Protein AF-A0A7J8L5W7-F1 (afdb_monomer_lite)

Organism: NCBI:txid34289

Foldseek 3Di:
DDDDPPPPDPPVVVDDLVVLLVVLLQVLALVVLLVQLVPDLSSLLSSLLAFPVSRDDPVVVVVVDPDDDDDDDDDDDDDDDDDDDDDDPQADADEAEEPCQALSNLSSLLSVRLRRSAHAEYHYAYDPVGQHDALSSLLSCLRRGLNHNYYHYHPRPRYDPSSVVSNVVSNPD

Structure (mmCIF, N/CA/C/O backbone):
data_AF-A0A7J8L5W7-F1
#
_entry.id   AF-A0A7J8L5W7-F1
#
loop_
_atom_site.group_PDB
_atom_site.id
_atom_site.type_symbol
_atom_site.label_atom_id
_atom_site.label_alt_id
_atom_site.label_comp_id
_atom_site.label_asym_id
_atom_site.label_entity_id
_atom_site.label_seq_id
_atom_site.pdbx_PDB_ins_code
_atom_site.Cartn_x
_atom_site.Cartn_y
_atom_site.Cartn_z
_atom_site.occupancy
_atom_site.B_iso_or_equiv
_atom_site.auth_seq_id
_atom_site.auth_comp_id
_atom_site.auth_asym_id
_atom_site.auth_atom_id
_atom_site.pdbx_PDB_model_num
ATOM 1 N N . SER A 1 1 ? 5.332 25.187 41.972 1.00 48.09 1 SER A N 1
ATOM 2 C CA . SER A 1 1 ? 4.661 23.989 41.441 1.00 48.09 1 SER A CA 1
ATOM 3 C C . SER A 1 1 ? 4.364 24.194 39.976 1.00 48.09 1 SER A C 1
ATOM 5 O O . SER A 1 1 ? 3.604 25.094 39.659 1.00 48.09 1 SER A O 1
ATOM 7 N N . GLY A 1 2 ? 5.021 23.445 39.088 1.00 51.81 2 GLY A N 1
ATOM 8 C CA . GLY A 1 2 ? 4.675 23.438 37.667 1.00 51.81 2 GLY A CA 1
ATOM 9 C C . GLY A 1 2 ? 3.511 22.481 37.453 1.00 51.81 2 GLY A C 1
ATOM 10 O O . GLY A 1 2 ? 3.640 21.293 37.745 1.00 51.81 2 GLY A O 1
ATOM 11 N N . GLU A 1 3 ? 2.373 22.999 37.006 1.00 50.06 3 GLU A N 1
ATOM 12 C CA . GLU A 1 3 ? 1.226 22.184 36.622 1.00 50.06 3 GLU A CA 1
ATOM 13 C C . GLU A 1 3 ? 1.623 21.298 35.434 1.00 50.06 3 GLU A C 1
ATOM 15 O O . GLU A 1 3 ? 1.946 21.774 34.344 1.00 50.06 3 GLU A O 1
ATOM 20 N N . LYS A 1 4 ? 1.646 19.980 35.656 1.00 50.03 4 LYS A N 1
ATOM 21 C CA . LYS A 1 4 ? 1.707 19.004 34.570 1.00 50.03 4 LYS A CA 1
ATOM 22 C C . LYS A 1 4 ? 0.366 19.059 33.848 1.00 50.03 4 LYS A C 1
ATOM 24 O O . LYS A 1 4 ? -0.618 18.514 34.336 1.00 50.03 4 LYS A O 1
ATOM 29 N N . PHE A 1 5 ? 0.333 19.691 32.681 1.00 52.62 5 PHE A N 1
ATOM 30 C CA . PHE A 1 5 ? -0.778 19.534 31.753 1.00 52.62 5 PHE A CA 1
ATOM 31 C C . PHE A 1 5 ? -0.809 18.076 31.280 1.00 52.62 5 PHE A C 1
ATOM 33 O O . PHE A 1 5 ? -0.016 17.666 30.431 1.00 52.62 5 PHE A O 1
ATOM 40 N N . GLU A 1 6 ? -1.709 17.275 31.847 1.00 59.56 6 GLU A N 1
ATOM 41 C CA . GLU A 1 6 ? -2.085 15.990 31.267 1.00 59.56 6 GLU A CA 1
ATOM 42 C C . GLU A 1 6 ? -2.728 16.258 29.904 1.00 59.56 6 GLU A C 1
ATOM 44 O O . GLU A 1 6 ? -3.886 16.664 29.798 1.00 59.56 6 GLU A O 1
ATOM 49 N N . GLN A 1 7 ? -1.962 16.056 28.833 1.00 61.16 7 GLN A N 1
ATOM 50 C CA . GLN A 1 7 ? -2.512 16.026 27.485 1.00 61.16 7 GLN A CA 1
ATOM 51 C C . GLN A 1 7 ? -3.480 14.844 27.392 1.00 61.16 7 GLN A C 1
ATOM 53 O O . GLN A 1 7 ? -3.067 13.695 27.216 1.00 61.16 7 GLN A O 1
ATOM 58 N N . LYS A 1 8 ? -4.784 15.121 27.506 1.00 65.50 8 LYS A N 1
ATOM 59 C CA . LYS A 1 8 ? -5.828 14.164 27.137 1.00 65.50 8 LYS A CA 1
ATOM 60 C C . LYS A 1 8 ? -5.603 13.786 25.679 1.00 65.50 8 LYS A C 1
ATOM 62 O O . LYS A 1 8 ? -5.774 14.615 24.786 1.00 65.50 8 LYS A O 1
ATOM 67 N N . LYS A 1 9 ? -5.199 12.536 25.443 1.00 61.41 9 LYS A N 1
ATOM 68 C CA . LYS A 1 9 ? -5.127 11.979 24.091 1.00 61.41 9 LYS A CA 1
ATOM 69 C C . LYS A 1 9 ? -6.496 12.191 23.432 1.00 61.41 9 LYS A C 1
ATOM 71 O O . LYS A 1 9 ? -7.506 11.871 24.066 1.00 61.41 9 LYS A O 1
ATOM 76 N N . PRO A 1 10 ? -6.562 12.753 22.215 1.00 68.62 10 PRO A N 1
ATOM 77 C CA . PRO A 1 10 ? -7.838 12.935 21.541 1.00 68.62 10 PRO A CA 1
ATOM 78 C C . PRO A 1 10 ? -8.527 11.573 21.410 1.00 68.62 10 PRO A C 1
ATOM 80 O O . PRO A 1 10 ? -7.871 10.569 21.133 1.00 68.62 10 PRO A O 1
ATOM 83 N N . SER A 1 11 ? -9.846 11.533 21.625 1.00 72.94 11 SER A N 1
ATOM 84 C CA . SER A 1 11 ? -10.624 10.285 21.725 1.00 72.94 11 SER A CA 1
ATOM 85 C C . SER A 1 11 ? -10.439 9.344 20.529 1.00 72.94 11 SER A C 1
ATOM 87 O O . SER A 1 11 ? -10.597 8.135 20.677 1.00 72.94 11 SER A O 1
ATOM 89 N N . ILE A 1 12 ? -10.081 9.883 19.362 1.00 78.12 12 ILE A N 1
ATOM 90 C CA . ILE A 1 12 ? -9.841 9.116 18.139 1.00 78.12 12 ILE A CA 1
ATOM 91 C C . ILE A 1 12 ? -8.586 8.227 18.211 1.00 78.12 12 ILE A C 1
ATOM 93 O O . ILE A 1 12 ? -8.558 7.161 17.607 1.00 78.12 12 ILE A O 1
ATOM 97 N N . GLU A 1 13 ? -7.572 8.608 18.995 1.00 78.19 13 GLU A N 1
ATOM 98 C CA . GLU A 1 13 ? -6.333 7.827 19.162 1.00 78.19 13 GLU A CA 1
ATOM 99 C C . GLU A 1 13 ? -6.517 6.622 20.095 1.00 78.19 13 GLU A C 1
ATOM 101 O O . GLU A 1 13 ? -5.660 5.743 20.151 1.00 78.19 13 GLU A O 1
ATOM 106 N N . VAL A 1 14 ? -7.639 6.575 20.820 1.00 85.31 14 VAL A N 1
ATOM 107 C CA . VAL A 1 14 ? -7.998 5.489 21.746 1.00 85.31 14 VAL A CA 1
ATOM 108 C C . VAL A 1 14 ? -8.874 4.432 21.067 1.00 85.31 14 VAL A C 1
ATOM 110 O O . VAL A 1 14 ? -8.994 3.321 21.577 1.00 85.31 14 VAL A O 1
ATOM 113 N N . LEU A 1 15 ? -9.471 4.745 19.910 1.00 87.31 15 LEU A N 1
ATOM 114 C CA . LEU A 1 15 ? -10.281 3.778 19.169 1.00 87.31 15 LEU A CA 1
ATOM 115 C C . LEU A 1 15 ? -9.444 2.554 18.784 1.00 87.31 15 LEU A C 1
ATOM 117 O O . LEU A 1 15 ? -8.298 2.7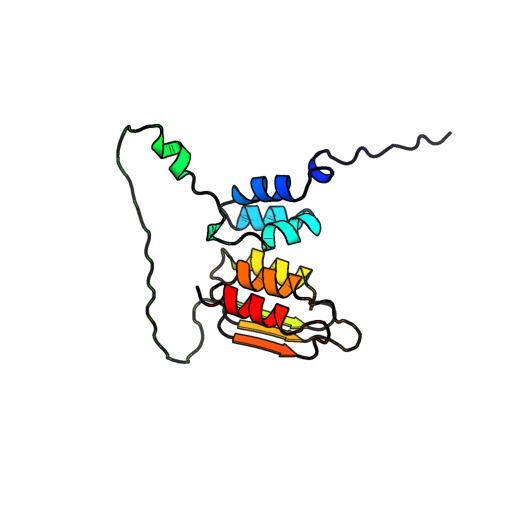57 18.388 1.00 87.31 15 LEU A O 1
ATOM 121 N N . PRO A 1 16 ? -9.991 1.327 18.834 1.00 93.12 16 PRO A N 1
ATOM 122 C CA . PRO A 1 16 ? -9.378 0.129 18.254 1.00 93.12 16 PRO A CA 1
ATOM 123 C C . PRO A 1 16 ? -9.205 0.211 16.729 1.00 93.12 16 PRO A C 1
ATOM 125 O O . PRO A 1 16 ? -9.848 1.024 16.057 1.00 93.12 16 PRO A O 1
ATOM 128 N N . ASP A 1 17 ? -8.327 -0.631 16.179 1.00 93.62 17 ASP A N 1
ATOM 129 C CA . ASP A 1 17 ? -8.026 -0.668 14.740 1.00 93.62 17 ASP A CA 1
ATOM 130 C C . ASP A 1 17 ? -9.255 -1.073 13.914 1.00 93.62 17 ASP A C 1
ATOM 132 O O . ASP A 1 17 ? -9.472 -0.530 12.833 1.00 93.62 17 ASP A O 1
ATOM 136 N N . GLU A 1 18 ? -10.108 -1.947 14.448 1.00 93.44 18 GLU A N 1
ATOM 137 C CA . GLU A 1 18 ? -11.331 -2.433 13.803 1.00 93.44 18 GLU A CA 1
ATOM 138 C C . GLU A 1 18 ? -12.358 -1.307 13.633 1.00 93.44 18 GLU A C 1
ATOM 140 O O . GLU A 1 18 ? -13.015 -1.194 12.597 1.00 93.44 18 GLU A O 1
ATOM 145 N N . CYS A 1 19 ? -12.464 -0.421 14.628 1.00 93.56 19 CYS A N 1
ATOM 146 C CA . CYS A 1 19 ? -13.344 0.744 14.556 1.00 93.56 19 CYS A CA 1
ATOM 147 C C . CYS A 1 19 ? -12.850 1.749 13.511 1.00 93.56 19 CYS A C 1
ATOM 149 O O . CYS A 1 19 ? -13.642 2.268 12.724 1.00 93.56 19 CYS A O 1
ATOM 151 N N . LEU A 1 20 ? -11.541 2.016 13.482 1.00 93.25 20 LEU A N 1
ATOM 152 C CA . LEU A 1 20 ? -10.938 2.891 12.475 1.00 93.25 20 LEU A CA 1
ATOM 153 C C . LEU A 1 20 ? -11.057 2.300 11.069 1.00 93.25 20 LEU A C 1
ATOM 155 O O . LEU A 1 20 ? -11.357 3.028 10.127 1.00 93.25 20 LEU A O 1
ATOM 159 N N . PHE A 1 21 ? -10.874 0.988 10.931 1.00 92.75 21 PHE A N 1
ATOM 160 C CA . PHE A 1 21 ? -11.072 0.272 9.678 1.00 92.75 21 PHE A CA 1
ATOM 161 C C . PHE A 1 21 ? -12.492 0.472 9.145 1.00 92.75 21 PHE A C 1
ATOM 163 O O . PHE A 1 21 ? -12.651 0.904 8.002 1.00 92.75 21 PHE A O 1
ATOM 170 N N . GLU A 1 22 ? -13.520 0.265 9.973 1.00 92.81 22 GLU A N 1
ATOM 171 C CA . GLU A 1 22 ? -14.903 0.491 9.547 1.00 92.81 22 GLU A CA 1
ATOM 172 C C . GLU A 1 22 ? -15.156 1.945 9.145 1.00 92.81 22 GLU A C 1
ATOM 174 O O . GLU A 1 22 ? -15.826 2.165 8.142 1.00 92.81 22 GLU A O 1
ATOM 179 N N . ILE A 1 23 ? -14.574 2.932 9.838 1.00 92.69 23 ILE A N 1
ATOM 180 C CA . ILE A 1 23 ? -14.656 4.349 9.441 1.00 92.69 23 ILE A CA 1
ATOM 181 C C . ILE A 1 23 ? -14.003 4.568 8.069 1.00 92.69 23 ILE A C 1
ATOM 183 O O . ILE A 1 23 ? -14.598 5.181 7.180 1.00 92.69 23 ILE A O 1
ATOM 187 N N . PHE A 1 24 ? -12.791 4.056 7.864 1.00 93.19 24 PHE A N 1
ATOM 188 C CA . PHE A 1 24 ? -12.034 4.281 6.634 1.00 93.19 24 PHE A CA 1
ATOM 189 C C . PHE A 1 24 ? -12.656 3.616 5.405 1.00 93.19 24 PHE A C 1
ATOM 191 O O . PHE A 1 24 ? -12.488 4.126 4.297 1.00 93.19 24 PHE A O 1
ATOM 198 N N . ARG A 1 25 ? -13.435 2.542 5.570 1.00 92.19 25 ARG A N 1
ATOM 199 C CA . ARG A 1 25 ? -14.184 1.911 4.468 1.00 92.19 25 ARG A CA 1
ATOM 200 C C . ARG A 1 25 ? -15.274 2.799 3.869 1.00 92.19 25 ARG A C 1
ATOM 202 O O . ARG A 1 25 ? -15.714 2.533 2.751 1.00 92.19 25 ARG A O 1
ATOM 209 N N . TRP A 1 26 ? -15.691 3.854 4.567 1.00 91.50 26 TRP A N 1
ATOM 210 C CA . TRP A 1 26 ? -16.608 4.864 4.029 1.00 91.50 26 TRP A CA 1
ATOM 211 C C . TRP A 1 26 ? -15.900 5.934 3.183 1.00 91.50 26 TRP A C 1
ATOM 213 O O . TRP A 1 26 ? -16.560 6.705 2.486 1.00 91.50 26 TRP A O 1
ATOM 223 N N . LEU A 1 27 ? -14.563 5.988 3.193 1.00 89.62 27 LEU A N 1
ATOM 224 C CA . LEU A 1 27 ? -13.783 6.965 2.428 1.00 89.62 27 LEU A CA 1
ATOM 225 C C . LEU A 1 27 ? -13.630 6.513 0.970 1.00 89.62 27 LEU A C 1
ATOM 227 O O . LEU A 1 27 ? -12.654 5.868 0.587 1.00 89.62 27 LEU A O 1
ATOM 231 N N . ARG A 1 28 ? -14.616 6.869 0.143 1.00 84.00 28 ARG A N 1
ATOM 232 C CA . ARG A 1 28 ? -14.686 6.468 -1.275 1.00 84.00 28 ARG A CA 1
ATOM 233 C C . ARG A 1 28 ? -13.625 7.132 -2.147 1.00 84.00 28 ARG A C 1
ATOM 235 O O . ARG A 1 28 ? -13.137 6.531 -3.102 1.00 84.00 28 ARG A O 1
ATOM 242 N N . GLY A 1 29 ? -13.311 8.391 -1.861 1.00 83.19 29 GLY A N 1
ATOM 243 C CA . GLY A 1 29 ? -12.394 9.166 -2.675 1.00 83.19 29 GLY A CA 1
ATOM 244 C C . GLY A 1 29 ? -10.944 8.968 -2.243 1.00 83.19 29 GLY A C 1
ATOM 245 O O . GLY A 1 29 ? -10.597 8.860 -1.063 1.00 83.19 29 GLY A O 1
ATOM 246 N N . GLY A 1 30 ? -10.053 8.901 -3.230 1.00 86.62 30 GLY A N 1
ATOM 247 C CA . GLY A 1 30 ? -8.633 8.733 -2.944 1.00 86.62 30 GLY A CA 1
ATOM 248 C C . GLY A 1 30 ? -7.988 9.959 -2.305 1.00 86.62 30 GLY A C 1
ATOM 249 O O . GLY A 1 30 ? -6.953 9.822 -1.653 1.00 86.62 30 GLY A O 1
ATOM 250 N N . ARG A 1 31 ? -8.596 11.147 -2.443 1.00 89.88 31 ARG A N 1
ATOM 251 C CA . ARG A 1 31 ? -8.126 12.366 -1.772 1.00 89.88 31 ARG A CA 1
ATOM 252 C C . ARG A 1 31 ? -8.321 12.243 -0.265 1.00 89.88 31 ARG A C 1
ATOM 254 O O . ARG A 1 31 ? -7.372 12.450 0.477 1.00 89.88 31 ARG A O 1
ATOM 261 N N . GLU A 1 32 ? -9.506 11.839 0.161 1.00 92.38 32 GLU A N 1
ATOM 262 C CA . GLU A 1 32 ? -9.898 11.636 1.551 1.00 92.38 32 GLU A CA 1
ATOM 263 C C . GLU A 1 32 ? -9.030 10.556 2.192 1.00 92.38 32 GLU A C 1
ATOM 265 O O . GLU A 1 32 ? -8.452 10.773 3.255 1.00 92.38 32 GLU A O 1
ATOM 270 N N . ARG A 1 33 ? -8.835 9.428 1.496 1.00 92.81 33 ARG A N 1
ATOM 271 C CA . ARG A 1 33 ? -7.921 8.367 1.946 1.00 92.81 33 ARG A CA 1
ATOM 272 C C . ARG A 1 33 ? -6.486 8.867 2.101 1.00 92.81 33 ARG A C 1
ATOM 274 O O . ARG A 1 33 ? -5.837 8.549 3.094 1.00 92.81 33 ARG A O 1
ATOM 281 N N . SER A 1 34 ? -6.002 9.676 1.158 1.00 93.56 34 SER A N 1
ATOM 282 C CA . SER A 1 34 ? -4.667 10.280 1.250 1.00 93.56 34 SER A CA 1
ATOM 283 C C . SER A 1 34 ? -4.563 11.231 2.443 1.00 93.56 34 SER A C 1
ATOM 285 O O . SER A 1 34 ? -3.588 11.171 3.186 1.00 93.56 34 SER A O 1
ATOM 287 N N . SER A 1 35 ? -5.580 12.065 2.674 1.00 94.62 35 SER A N 1
ATOM 288 C CA . SER A 1 35 ? -5.640 12.959 3.833 1.00 94.62 35 SER A CA 1
ATOM 289 C C . SER A 1 35 ? -5.622 12.184 5.154 1.00 94.62 35 SER A C 1
ATOM 291 O O . SER A 1 35 ? -4.851 12.535 6.042 1.00 94.62 35 SER A O 1
ATOM 293 N N . CYS A 1 36 ? -6.391 11.097 5.271 1.00 94.12 36 CYS A N 1
ATOM 294 C CA . CYS A 1 36 ? -6.376 10.229 6.452 1.00 94.12 36 CYS A CA 1
ATOM 295 C C . CYS A 1 36 ? -5.018 9.546 6.656 1.00 94.12 36 CYS A C 1
ATOM 297 O O . CYS A 1 36 ? -4.511 9.498 7.774 1.00 94.12 36 CYS A O 1
ATOM 299 N N . ALA A 1 37 ? -4.389 9.071 5.582 1.00 95.06 37 ALA A N 1
ATOM 300 C CA . ALA A 1 37 ? -3.070 8.453 5.645 1.00 95.06 37 ALA A CA 1
ATOM 301 C C . ALA A 1 37 ? -1.969 9.414 6.141 1.00 95.06 37 ALA A C 1
ATOM 303 O O . ALA A 1 37 ? -0.976 8.968 6.713 1.00 95.06 37 ALA A O 1
ATOM 304 N N . CYS A 1 38 ? -2.140 10.728 5.972 1.00 94.56 38 CYS A N 1
ATOM 305 C CA . CYS A 1 38 ? -1.201 11.733 6.476 1.00 94.56 38 CYS A CA 1
ATOM 306 C C . CYS A 1 38 ? -1.332 12.025 7.982 1.00 94.56 38 CYS A C 1
ATOM 308 O O . CYS A 1 38 ? -0.468 12.710 8.523 1.00 94.56 38 CYS A O 1
ATOM 310 N N . VAL A 1 39 ? -2.371 11.526 8.663 1.00 94.50 39 VAL A N 1
ATOM 311 C CA . VAL A 1 39 ? -2.618 11.822 10.087 1.00 94.50 39 VAL A CA 1
ATOM 312 C C . VAL A 1 39 ? -1.586 11.144 10.989 1.00 94.50 39 VAL A C 1
ATOM 314 O O . VAL A 1 39 ? -0.999 11.780 11.860 1.00 94.50 39 VAL A O 1
ATOM 317 N N . SER A 1 40 ? -1.343 9.846 10.791 1.00 93.94 40 SER A N 1
ATOM 318 C CA . SER A 1 40 ? -0.372 9.086 11.581 1.00 93.94 40 SER A CA 1
ATOM 319 C C . SER A 1 40 ? 0.079 7.818 10.858 1.00 93.94 40 SER A C 1
ATOM 321 O O . SER A 1 40 ? -0.557 7.355 9.911 1.00 93.94 40 SER A O 1
ATOM 323 N N . LYS A 1 41 ? 1.162 7.194 11.346 1.00 92.88 41 LYS A N 1
ATOM 324 C CA . LYS A 1 41 ? 1.618 5.887 10.835 1.00 92.88 41 LYS A CA 1
ATOM 325 C C . LYS A 1 41 ? 0.542 4.811 10.970 1.00 92.88 41 LYS A C 1
ATOM 327 O O . LYS A 1 41 ? 0.392 3.988 10.075 1.00 92.88 41 LYS A O 1
ATOM 332 N N . ARG A 1 42 ? -0.202 4.833 12.077 1.00 94.25 42 ARG A N 1
ATOM 333 C CA . ARG A 1 42 ? -1.295 3.896 12.343 1.00 94.25 42 ARG A CA 1
ATOM 334 C C . ARG A 1 42 ? -2.390 4.031 11.287 1.00 94.25 42 ARG A C 1
ATOM 336 O O . ARG A 1 42 ? -2.796 3.041 10.692 1.00 94.25 42 ARG A O 1
ATOM 343 N N . TRP A 1 43 ? -2.798 5.263 10.990 1.00 96.06 43 TRP A N 1
ATOM 344 C CA . TRP A 1 43 ? -3.830 5.539 9.990 1.00 96.06 43 TRP A CA 1
ATOM 345 C C . TRP A 1 43 ? -3.366 5.179 8.581 1.00 96.06 43 TRP A C 1
ATOM 347 O O . TRP A 1 43 ? -4.122 4.568 7.834 1.00 96.06 43 TRP A O 1
ATOM 357 N N . LEU A 1 44 ? -2.113 5.487 8.237 1.00 96.38 44 LEU A N 1
ATOM 358 C CA . LEU A 1 44 ? -1.514 5.078 6.967 1.00 96.38 44 LEU A CA 1
ATOM 359 C C . LEU A 1 44 ? -1.594 3.560 6.763 1.00 96.38 44 LEU A C 1
ATOM 361 O O . LEU A 1 44 ? -2.020 3.121 5.699 1.00 96.38 44 LEU A O 1
ATOM 365 N N . ILE A 1 45 ? -1.202 2.777 7.773 1.00 93.94 45 ILE A N 1
ATOM 366 C CA . ILE A 1 45 ? -1.216 1.309 7.707 1.00 93.94 45 ILE A CA 1
ATOM 367 C C . ILE A 1 45 ? -2.647 0.779 7.578 1.00 93.94 45 ILE A C 1
ATOM 369 O O . ILE A 1 45 ? -2.899 -0.112 6.772 1.00 93.94 45 ILE A O 1
ATOM 373 N N . LEU A 1 46 ? -3.597 1.319 8.341 1.00 94.62 46 LEU A N 1
ATOM 374 C CA . LEU A 1 46 ? -4.989 0.873 8.270 1.00 94.62 46 LEU A CA 1
ATOM 375 C C . LEU A 1 46 ? -5.618 1.202 6.914 1.00 94.62 46 LEU A C 1
ATOM 377 O O . LEU A 1 46 ? -6.197 0.330 6.273 1.00 94.62 46 LEU A O 1
ATOM 381 N N . VAL A 1 47 ? -5.452 2.438 6.433 1.00 95.00 47 VAL A N 1
ATOM 382 C CA . VAL A 1 47 ? -6.013 2.871 5.147 1.00 95.00 47 VAL A CA 1
ATOM 383 C C . VAL A 1 47 ? -5.373 2.130 3.974 1.00 95.00 47 VAL A C 1
ATOM 385 O O . VAL A 1 47 ? -6.071 1.849 2.998 1.00 95.00 47 VAL A O 1
ATOM 388 N N . SER A 1 48 ? -4.078 1.801 4.033 1.00 94.44 48 SER A N 1
ATOM 389 C CA . SER A 1 48 ? -3.397 1.067 2.957 1.00 94.44 48 SER A CA 1
ATOM 390 C C . SER A 1 48 ? -3.802 -0.405 2.873 1.00 94.44 48 SER A C 1
ATOM 392 O O . SER A 1 48 ? -3.661 -1.011 1.816 1.00 94.44 48 SER A O 1
ATOM 394 N N . ASN A 1 49 ? -4.336 -0.970 3.958 1.00 90.88 49 ASN A N 1
ATOM 395 C CA . ASN A 1 49 ? -4.801 -2.353 4.000 1.00 90.88 49 ASN A CA 1
ATOM 396 C C . ASN A 1 49 ? -6.242 -2.543 3.515 1.00 90.88 49 ASN A C 1
ATOM 398 O O . ASN A 1 49 ? -6.674 -3.685 3.421 1.00 90.88 49 ASN A O 1
ATOM 402 N N . ILE A 1 50 ? -6.961 -1.464 3.194 1.00 91.00 50 ILE A N 1
ATOM 403 C CA . ILE A 1 50 ? -8.321 -1.530 2.650 1.00 91.00 50 ILE A CA 1
ATOM 404 C C . ILE A 1 50 ? -8.251 -1.708 1.136 1.00 91.00 50 ILE A C 1
ATOM 406 O O . ILE A 1 50 ? -7.813 -0.801 0.410 1.00 91.00 50 ILE A O 1
ATOM 410 N N . CYS A 1 51 ? -8.733 -2.851 0.661 1.00 85.00 51 CYS A N 1
ATOM 411 C CA . CYS A 1 51 ? -8.866 -3.137 -0.756 1.00 85.00 51 CYS A CA 1
ATOM 412 C C . CYS A 1 51 ? -10.089 -2.436 -1.371 1.00 85.00 51 CYS A C 1
ATOM 414 O O . CYS A 1 51 ? -11.062 -2.100 -0.693 1.00 85.00 51 CYS A O 1
ATOM 416 N N . LYS A 1 52 ? -10.060 -2.232 -2.694 1.00 81.62 52 LYS A N 1
ATOM 417 C CA . LYS A 1 52 ? -11.139 -1.598 -3.466 1.00 81.62 52 LYS A CA 1
ATOM 418 C C . LYS A 1 52 ? -12.507 -2.256 -3.239 1.00 81.62 52 LYS A C 1
ATOM 420 O O . LYS A 1 52 ? -13.491 -1.532 -3.151 1.00 81.62 52 LYS A O 1
ATOM 425 N N . TYR A 1 53 ? -12.570 -3.584 -3.114 1.00 80.75 53 TYR A N 1
ATOM 426 C CA . TYR A 1 53 ? -13.828 -4.314 -2.892 1.00 80.75 53 TYR A CA 1
ATOM 427 C C . TYR A 1 53 ? -14.391 -4.160 -1.470 1.00 80.75 53 TYR A C 1
ATOM 429 O O . TYR A 1 53 ? -15.551 -4.476 -1.228 1.00 80.75 53 TYR A O 1
ATOM 437 N N . GLU A 1 54 ? -13.592 -3.684 -0.514 1.00 85.44 54 GLU A N 1
ATOM 438 C CA . GLU A 1 54 ? -14.037 -3.490 0.869 1.00 85.44 54 GLU A CA 1
ATOM 439 C C . GLU A 1 54 ? -14.675 -2.116 1.081 1.00 85.44 54 GLU A C 1
ATOM 441 O O . GLU A 1 54 ? -15.363 -1.916 2.084 1.00 85.44 54 GLU A O 1
ATOM 446 N N . ILE A 1 55 ? -14.460 -1.174 0.160 1.00 86.19 55 ILE A N 1
ATOM 447 C CA . ILE A 1 55 ? -15.035 0.171 0.217 1.00 86.19 55 ILE A CA 1
ATOM 448 C C . ILE A 1 55 ? -16.555 0.058 0.090 1.00 86.19 55 ILE A C 1
ATOM 450 O O . ILE A 1 55 ? -17.068 -0.550 -0.848 1.00 86.19 55 ILE A O 1
ATOM 454 N N . ARG A 1 56 ? -17.293 0.648 1.034 1.00 84.06 56 ARG A N 1
ATOM 455 C CA . ARG A 1 56 ? -18.757 0.561 1.028 1.00 84.06 56 ARG A CA 1
ATOM 456 C C . ARG A 1 56 ? -19.349 1.376 -0.116 1.00 84.06 56 ARG A C 1
ATOM 458 O O . ARG A 1 56 ? -19.039 2.561 -0.267 1.00 84.06 56 ARG A O 1
ATOM 465 N N . ASP A 1 57 ? -20.271 0.757 -0.852 1.00 73.75 57 ASP A N 1
ATOM 466 C CA . ASP A 1 57 ? -21.170 1.430 -1.783 1.00 73.75 57 ASP A CA 1
ATOM 467 C C . ASP A 1 57 ? -22.449 1.911 -1.098 1.00 73.75 57 ASP A C 1
ATOM 469 O O . ASP A 1 57 ? -23.159 1.146 -0.448 1.00 73.75 57 ASP A O 1
ATOM 473 N N . ASN A 1 58 ? -22.775 3.196 -1.282 1.00 60.03 58 ASN A N 1
ATOM 474 C CA . ASN A 1 58 ? -23.985 3.828 -0.736 1.00 60.03 58 ASN A CA 1
ATOM 475 C C . ASN A 1 58 ? -25.295 3.235 -1.301 1.00 60.03 58 ASN A C 1
ATOM 477 O O . ASN A 1 58 ? -26.380 3.634 -0.880 1.00 60.03 58 ASN A O 1
ATOM 481 N N . ASN A 1 59 ? -25.222 2.257 -2.211 1.00 55.91 59 ASN A N 1
ATOM 482 C CA . ASN A 1 59 ? -26.387 1.587 -2.792 1.00 55.91 59 ASN A CA 1
ATOM 483 C C . ASN A 1 59 ? -27.249 0.847 -1.755 1.00 55.91 59 ASN A C 1
ATOM 485 O O . ASN A 1 59 ? -28.413 0.576 -2.032 1.00 55.91 59 ASN A O 1
ATOM 489 N N . ILE A 1 60 ? -26.736 0.574 -0.550 1.00 55.56 60 ILE A N 1
ATOM 490 C CA . ILE A 1 60 ? -27.543 -0.018 0.529 1.00 55.56 60 ILE A CA 1
ATOM 491 C C . ILE A 1 60 ? -28.581 0.984 1.070 1.00 55.56 60 ILE A C 1
ATOM 493 O O . ILE A 1 60 ? -29.679 0.579 1.439 1.00 55.56 60 ILE A O 1
ATOM 497 N N . ILE A 1 61 ? -28.299 2.294 1.052 1.00 53.47 61 ILE A N 1
ATOM 498 C CA . ILE A 1 61 ? -29.264 3.314 1.505 1.00 53.47 61 ILE A CA 1
ATOM 499 C C . ILE A 1 61 ? -30.355 3.545 0.444 1.00 53.47 61 ILE A C 1
ATOM 501 O O . ILE A 1 61 ? -31.506 3.802 0.789 1.00 53.47 61 ILE A O 1
ATOM 505 N N . HIS A 1 62 ? -30.035 3.376 -0.843 1.00 50.03 62 HIS A N 1
ATOM 506 C CA . HIS A 1 62 ? -31.016 3.521 -1.925 1.00 50.03 62 HIS A CA 1
ATOM 507 C C . HIS A 1 62 ? -31.963 2.317 -2.070 1.00 50.03 62 HIS A C 1
ATOM 509 O O . HIS A 1 62 ? -33.070 2.476 -2.575 1.00 50.03 62 HIS A O 1
ATOM 515 N N . ALA A 1 63 ? -31.577 1.126 -1.599 1.00 46.62 63 ALA A N 1
ATOM 516 C CA . ALA A 1 63 ? -32.410 -0.079 -1.679 1.00 46.62 63 ALA A CA 1
ATOM 517 C C . ALA A 1 63 ? -33.622 -0.074 -0.721 1.00 46.62 63 ALA A C 1
ATOM 519 O O . ALA A 1 63 ? -34.536 -0.876 -0.894 1.00 46.62 63 ALA A O 1
ATOM 520 N N . LEU A 1 64 ? -33.656 0.830 0.267 1.00 52.84 64 LEU A N 1
ATOM 521 C CA . LEU A 1 64 ? -34.783 0.990 1.198 1.00 52.84 64 LEU A CA 1
ATOM 522 C C . LEU A 1 64 ? -35.759 2.111 0.799 1.00 52.84 64 LEU A C 1
ATOM 524 O O . LEU A 1 64 ? -36.778 2.283 1.461 1.00 52.84 64 LEU A O 1
ATOM 528 N N . ASN A 1 65 ? -35.488 2.842 -0.288 1.00 49.06 65 ASN A N 1
ATOM 529 C CA . ASN A 1 65 ? -36.381 3.867 -0.832 1.00 49.06 65 ASN A CA 1
ATOM 530 C C . ASN A 1 65 ? -36.632 3.612 -2.327 1.00 49.06 65 ASN A C 1
ATOM 532 O O . ASN A 1 65 ? -35.917 4.150 -3.175 1.00 49.06 65 ASN A O 1
ATOM 536 N N . PRO A 1 66 ? -37.653 2.814 -2.686 1.00 49.25 66 PRO A N 1
ATOM 537 C CA . PRO A 1 66 ? -38.051 2.651 -4.072 1.00 49.25 66 PRO A CA 1
ATOM 538 C C . PRO A 1 66 ? -38.900 3.854 -4.495 1.00 49.25 66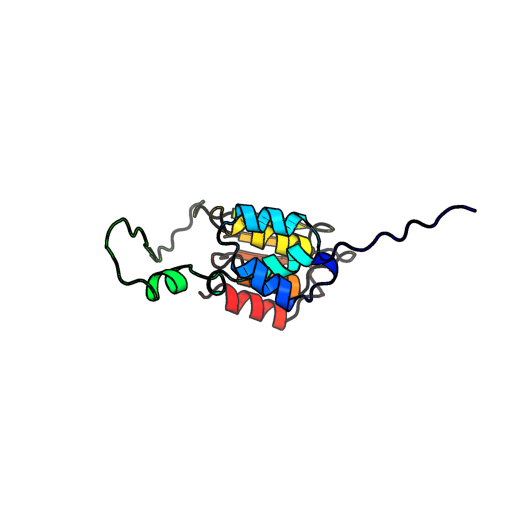 PRO A C 1
ATOM 540 O O . PRO A 1 66 ? -40.121 3.741 -4.551 1.00 49.25 66 PRO A O 1
ATOM 543 N N . LYS A 1 67 ? -38.275 5.010 -4.763 1.00 45.16 67 LYS A N 1
ATOM 544 C CA . LYS A 1 67 ? -38.886 6.078 -5.571 1.00 45.16 67 LYS A CA 1
ATOM 545 C C . LYS A 1 67 ? -37.851 6.786 -6.451 1.00 45.16 67 LYS A C 1
ATOM 547 O O . LYS A 1 67 ? -36.962 7.472 -5.958 1.00 45.16 67 LYS A O 1
ATOM 552 N N . ASP A 1 68 ? -38.085 6.587 -7.741 1.00 39.31 68 ASP A N 1
ATOM 553 C CA . ASP A 1 68 ? -37.690 7.336 -8.930 1.00 39.31 68 ASP A CA 1
ATOM 554 C C . ASP A 1 68 ? -36.275 7.252 -9.521 1.00 39.31 68 ASP A C 1
ATOM 556 O O . ASP A 1 68 ? -35.233 7.366 -8.879 1.00 39.31 68 ASP A O 1
ATOM 560 N N . GLU A 1 69 ? -36.334 7.018 -10.833 1.00 45.59 69 GLU A N 1
ATOM 561 C CA . GLU A 1 69 ? -35.300 6.802 -11.829 1.00 45.59 69 GLU A CA 1
ATOM 562 C C . GLU A 1 69 ? -34.504 8.065 -12.196 1.00 45.59 69 GLU A C 1
ATOM 564 O O . GLU A 1 69 ? -34.940 9.200 -12.015 1.00 45.59 69 GLU A O 1
ATOM 569 N N . SER A 1 70 ? -33.396 7.801 -12.904 1.00 43.09 70 SER A N 1
ATOM 570 C CA . SER A 1 70 ? -32.577 8.712 -13.720 1.00 43.09 70 SER A CA 1
ATOM 571 C C . SER A 1 70 ? -31.549 9.530 -12.909 1.00 43.09 70 SER A C 1
ATOM 573 O O . SER A 1 70 ? -31.876 10.326 -12.047 1.00 43.09 70 SER A O 1
ATOM 575 N N . THR A 1 71 ? -30.235 9.381 -13.089 1.00 36.41 71 THR A N 1
ATOM 576 C CA . THR A 1 71 ? -29.494 9.438 -14.353 1.00 36.41 71 THR A CA 1
ATOM 577 C C . THR A 1 71 ? -28.053 8.907 -14.195 1.00 36.41 71 THR A C 1
ATOM 579 O O . THR A 1 71 ? -27.409 9.068 -13.164 1.00 36.41 71 THR A O 1
ATOM 582 N N . ASN A 1 72 ? -27.547 8.316 -15.285 1.00 37.66 72 ASN A N 1
ATOM 583 C CA . ASN A 1 72 ? -26.146 8.043 -15.643 1.00 37.66 72 ASN A CA 1
ATOM 584 C C . ASN A 1 72 ? -25.297 7.062 -14.807 1.00 37.66 72 ASN A C 1
ATOM 586 O O . ASN A 1 72 ? -24.372 7.422 -14.080 1.00 37.66 72 ASN A O 1
ATOM 590 N N . LYS A 1 73 ? -25.471 5.772 -15.128 1.00 46.81 73 LYS A N 1
ATOM 591 C CA . LYS A 1 73 ? -24.367 4.803 -15.147 1.00 46.81 73 LYS A CA 1
ATOM 592 C C . LYS A 1 73 ? -23.361 5.190 -16.242 1.00 46.81 73 LYS A C 1
ATOM 594 O O . LYS A 1 73 ? -23.691 5.147 -17.422 1.00 46.81 73 LYS A O 1
ATOM 599 N N . LYS A 1 74 ? -22.108 5.435 -15.864 1.00 36.78 74 LYS A N 1
ATOM 600 C CA . LYS A 1 74 ? -20.951 5.067 -16.695 1.00 36.78 74 LYS A CA 1
ATOM 601 C C . LYS A 1 74 ? -20.014 4.207 -15.854 1.00 36.78 74 LYS A C 1
ATOM 603 O O . LYS A 1 74 ? -19.060 4.681 -15.250 1.00 36.78 74 LYS A O 1
ATOM 608 N N . GLY A 1 75 ? -20.379 2.932 -15.775 1.00 34.88 75 GLY A N 1
ATOM 609 C CA . GLY A 1 75 ? -19.441 1.845 -15.539 1.00 34.88 75 GLY A CA 1
ATOM 610 C C . GLY A 1 75 ? -18.971 1.287 -16.884 1.00 34.88 75 GLY A C 1
ATOM 611 O O . GLY A 1 75 ? -19.709 1.330 -17.866 1.00 34.88 75 GLY A O 1
ATOM 612 N N . GLY A 1 76 ? -17.749 0.777 -16.891 1.00 30.14 76 GLY A N 1
ATOM 613 C CA . GLY A 1 76 ? -17.099 0.021 -17.963 1.00 30.14 76 GLY A CA 1
ATOM 614 C C . GLY A 1 76 ? -15.618 0.007 -17.600 1.00 30.14 76 GLY A C 1
ATOM 615 O O . GLY A 1 76 ? -14.983 1.052 -17.642 1.00 30.14 76 GLY A O 1
ATOM 616 N N . ILE A 1 77 ? -15.066 -1.032 -16.965 1.00 42.09 77 ILE A N 1
ATOM 617 C CA . ILE A 1 77 ? -14.845 -2.383 -17.508 1.00 42.09 77 ILE A CA 1
ATOM 618 C C . ILE A 1 77 ? -14.518 -2.300 -18.994 1.00 42.09 77 ILE A C 1
ATOM 620 O O . ILE A 1 77 ? -15.403 -2.340 -19.841 1.00 42.09 77 ILE A O 1
ATOM 624 N N . VAL A 1 78 ? -13.224 -2.192 -19.266 1.00 33.94 78 VAL A N 1
ATOM 625 C CA . VAL A 1 78 ? -12.612 -2.716 -20.481 1.00 33.94 78 VAL A CA 1
ATOM 626 C C . VAL A 1 78 ? -11.390 -3.491 -20.010 1.00 33.94 78 VAL A C 1
ATOM 628 O O . VAL A 1 78 ? -10.379 -2.918 -19.612 1.00 33.94 78 VAL A O 1
ATOM 631 N N . SER A 1 79 ? -11.563 -4.804 -19.914 1.00 41.50 79 SER A N 1
ATOM 632 C CA . SER A 1 79 ? -10.479 -5.775 -19.906 1.00 41.50 79 SER A CA 1
ATOM 633 C C . SER A 1 79 ? -10.235 -6.144 -21.363 1.00 41.50 79 SER A C 1
ATOM 635 O O . SER A 1 79 ? -11.009 -6.911 -21.932 1.00 41.50 79 SER A O 1
ATOM 637 N N . GLU A 1 80 ? -9.190 -5.591 -21.960 1.00 34.19 80 GLU A N 1
ATOM 638 C CA . GLU A 1 80 ? -8.667 -6.069 -23.235 1.00 34.19 80 GLU A CA 1
ATOM 639 C C . GLU A 1 80 ? -7.192 -6.386 -23.031 1.00 34.19 80 GLU A C 1
ATOM 641 O O . GLU A 1 80 ? -6.398 -5.567 -22.564 1.00 34.19 80 GLU A O 1
ATOM 646 N N . VAL A 1 81 ? -6.877 -7.654 -23.272 1.00 44.31 81 VAL A N 1
ATOM 647 C CA . VAL A 1 81 ? -5.534 -8.205 -23.224 1.00 44.31 81 VAL A CA 1
ATOM 648 C C . VAL A 1 81 ? -4.902 -7.887 -24.569 1.00 44.31 81 VAL A C 1
ATOM 650 O O . VAL A 1 81 ? -5.171 -8.572 -25.550 1.00 44.31 81 VAL A O 1
ATOM 653 N N . GLU A 1 82 ? -4.058 -6.863 -24.617 1.00 34.94 82 GLU A N 1
ATOM 654 C CA . GLU A 1 82 ? -3.129 -6.674 -25.725 1.00 34.94 82 GLU A CA 1
ATOM 655 C C . GLU A 1 82 ? -1.700 -6.666 -25.183 1.00 34.94 82 GLU A C 1
ATOM 657 O O . GLU A 1 82 ? -1.280 -5.791 -24.426 1.00 34.94 82 GLU A O 1
ATOM 662 N N . HIS A 1 83 ? -0.964 -7.713 -25.548 1.00 51.44 83 HIS A N 1
ATOM 663 C CA . HIS A 1 83 ? 0.474 -7.809 -25.374 1.00 51.44 83 HIS A CA 1
ATOM 664 C C . HIS A 1 83 ? 1.128 -7.018 -26.505 1.00 51.44 83 HIS A C 1
ATOM 666 O O . HIS A 1 83 ? 1.224 -7.526 -27.616 1.00 51.44 83 HIS A O 1
ATOM 672 N N . ASN A 1 84 ? 1.535 -5.780 -26.225 1.00 34.66 84 ASN A N 1
ATOM 673 C CA . ASN A 1 84 ? 2.453 -5.013 -27.062 1.00 34.66 84 ASN A CA 1
ATOM 674 C C . ASN A 1 84 ? 3.291 -4.088 -26.166 1.00 34.66 84 ASN A C 1
ATOM 676 O O . ASN A 1 84 ? 2.787 -3.136 -25.570 1.00 34.66 84 ASN A O 1
ATOM 680 N N . ASP A 1 85 ? 4.582 -4.391 -26.059 1.00 55.47 85 ASP A N 1
ATOM 681 C CA . ASP A 1 85 ? 5.575 -3.572 -25.371 1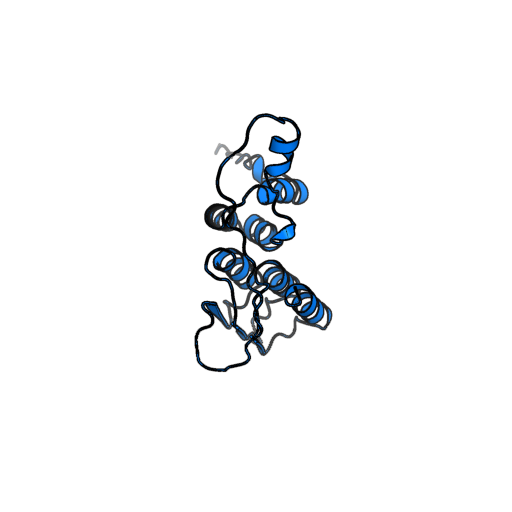.00 55.47 85 ASP A CA 1
ATOM 682 C C . ASP A 1 85 ? 5.905 -2.315 -26.193 1.00 55.47 85 ASP A C 1
ATOM 684 O O . ASP A 1 85 ? 6.759 -2.406 -27.065 1.00 55.47 85 ASP A O 1
ATOM 688 N N . VAL A 1 86 ? 5.289 -1.155 -25.901 1.00 51.34 86 VAL A N 1
ATOM 689 C CA . VAL A 1 86 ? 5.927 0.187 -25.968 1.00 51.34 86 VAL A CA 1
ATOM 690 C C . VAL A 1 86 ? 5.207 1.179 -25.026 1.00 51.34 86 VAL A C 1
ATOM 692 O O . VAL A 1 86 ? 4.142 1.705 -25.327 1.00 51.34 86 VAL A O 1
ATOM 695 N N . ASP A 1 87 ? 5.825 1.417 -23.867 1.00 56.69 87 ASP A N 1
ATOM 696 C CA . ASP A 1 87 ? 5.827 2.625 -23.019 1.00 56.69 87 ASP A CA 1
ATOM 697 C C . ASP A 1 87 ? 4.618 3.586 -23.003 1.00 56.69 87 ASP A C 1
ATOM 699 O O . ASP A 1 87 ? 4.670 4.717 -23.479 1.00 56.69 87 ASP A O 1
ATOM 703 N N . SER A 1 88 ? 3.568 3.193 -22.286 1.00 61.78 88 SER A N 1
ATOM 704 C CA . SER A 1 88 ? 3.022 3.899 -21.111 1.00 61.78 88 SER A CA 1
ATOM 705 C C . SER A 1 88 ? 1.563 3.494 -20.986 1.00 61.78 88 SER A C 1
ATOM 707 O O . SER A 1 88 ? 0.660 4.112 -21.539 1.00 61.78 88 SER A O 1
ATOM 709 N N . ASP A 1 89 ? 1.324 2.439 -20.221 1.00 68.75 89 ASP A N 1
ATOM 710 C CA . ASP A 1 89 ? -0.003 1.901 -19.934 1.00 68.75 89 ASP A CA 1
ATOM 711 C C . ASP A 1 89 ? -0.870 2.853 -19.072 1.00 68.75 89 ASP A C 1
ATOM 713 O O . ASP A 1 89 ? -1.939 2.479 -18.604 1.00 68.75 89 ASP A O 1
ATOM 717 N N . GLY A 1 90 ? -0.425 4.097 -18.848 1.00 84.12 90 GLY A N 1
ATOM 718 C CA . GLY A 1 90 ? -1.060 5.083 -17.972 1.00 84.12 90 GLY A CA 1
ATOM 719 C C . GLY A 1 90 ? -0.793 4.848 -16.482 1.00 84.12 90 GLY A C 1
ATOM 720 O O . GLY A 1 90 ? -1.206 5.660 -15.651 1.00 84.12 90 GLY A O 1
ATOM 721 N N . TYR A 1 91 ? -0.077 3.777 -16.129 1.00 92.19 91 TYR A N 1
ATOM 722 C CA . TYR A 1 91 ? 0.206 3.420 -14.745 1.00 92.19 91 TYR A CA 1
ATOM 723 C C . TYR A 1 91 ? 1.520 4.018 -14.257 1.00 92.19 91 TYR A C 1
ATOM 725 O O . TYR A 1 91 ? 2.483 4.246 -14.994 1.00 92.19 91 TYR A O 1
ATOM 733 N N . PHE A 1 92 ? 1.597 4.235 -12.949 1.00 93.44 92 PHE A N 1
ATOM 734 C CA . PHE A 1 92 ? 2.814 4.741 -12.347 1.00 93.44 92 PHE A CA 1
ATOM 735 C C . PHE A 1 92 ? 3.916 3.690 -12.270 1.00 93.44 92 PHE A C 1
ATOM 737 O O . PHE A 1 92 ? 3.686 2.518 -11.973 1.00 93.44 92 PHE A O 1
ATOM 744 N N . THR A 1 93 ? 5.146 4.177 -12.408 1.00 95.19 93 THR A N 1
ATOM 745 C CA . THR A 1 93 ? 6.354 3.488 -11.958 1.00 95.19 93 THR A CA 1
ATOM 746 C C . THR A 1 93 ? 6.842 4.115 -10.651 1.00 95.19 93 THR A C 1
ATOM 748 O O . THR A 1 93 ? 6.825 5.345 -10.495 1.00 95.19 93 THR A O 1
ATOM 751 N N . ARG A 1 94 ? 7.256 3.291 -9.682 1.00 96.62 94 ARG A N 1
ATOM 752 C CA . ARG A 1 94 ? 7.841 3.745 -8.409 1.00 96.62 94 ARG A CA 1
ATOM 753 C C . ARG A 1 94 ? 9.092 2.952 -8.056 1.00 96.62 94 ARG A C 1
ATOM 755 O O . ARG A 1 94 ? 9.187 1.765 -8.349 1.00 96.62 94 ARG A O 1
ATOM 762 N N . ASN A 1 95 ? 10.023 3.626 -7.388 1.00 96.44 95 ASN A N 1
ATOM 763 C CA . ASN A 1 95 ? 11.250 3.035 -6.872 1.00 96.44 95 ASN A CA 1
ATOM 764 C C . ASN A 1 95 ? 11.435 3.425 -5.396 1.00 96.44 95 ASN A C 1
ATOM 766 O O . ASN A 1 95 ? 11.286 4.600 -5.043 1.00 96.44 95 ASN A O 1
ATOM 770 N N . LEU A 1 96 ? 11.742 2.449 -4.541 1.00 95.88 96 LEU A N 1
ATOM 771 C CA . LEU A 1 96 ? 12.133 2.655 -3.150 1.00 95.88 96 LEU A CA 1
ATOM 772 C C . LEU A 1 96 ? 13.492 2.018 -2.887 1.00 95.88 96 LEU A C 1
ATOM 774 O O . LEU A 1 96 ? 13.650 0.805 -2.998 1.00 95.88 96 LEU A O 1
ATOM 778 N N . GLU A 1 97 ? 14.444 2.836 -2.440 1.00 94.44 97 GLU A N 1
ATOM 779 C CA . GLU A 1 97 ? 15.806 2.384 -2.168 1.00 94.44 97 GLU A CA 1
ATOM 780 C C . GLU A 1 97 ? 16.299 2.797 -0.777 1.00 94.44 97 GLU A C 1
ATOM 782 O O . GLU A 1 97 ? 15.946 3.863 -0.249 1.00 94.44 97 GLU A O 1
ATOM 787 N N . GLY A 1 98 ? 17.140 1.950 -0.180 1.00 90.50 98 GLY A N 1
ATOM 788 C CA . GLY A 1 98 ? 17.822 2.219 1.085 1.00 90.50 98 GLY A CA 1
ATOM 789 C C . GLY A 1 98 ? 16.846 2.587 2.204 1.00 90.50 98 GLY A C 1
ATOM 790 O O . GLY A 1 98 ? 15.865 1.890 2.447 1.00 90.50 98 GLY A O 1
ATOM 791 N N . LYS A 1 99 ? 17.064 3.729 2.872 1.00 91.12 99 LYS A N 1
ATOM 792 C CA . LYS A 1 99 ? 16.222 4.164 4.005 1.00 91.12 99 LYS A CA 1
ATOM 793 C C . LYS A 1 99 ? 14.752 4.418 3.642 1.00 91.12 99 LYS A C 1
ATOM 795 O O . LYS A 1 99 ? 13.913 4.433 4.541 1.00 91.12 99 LYS A O 1
ATOM 800 N N . LYS A 1 100 ? 14.437 4.625 2.356 1.00 92.12 100 LYS A N 1
ATOM 801 C CA . LYS A 1 100 ? 13.060 4.835 1.874 1.00 92.12 100 LYS A CA 1
ATOM 802 C C . LYS A 1 100 ? 12.309 3.516 1.673 1.00 92.12 100 LYS A C 1
ATOM 804 O O . LYS A 1 100 ? 11.081 3.520 1.739 1.00 92.12 100 LYS A O 1
ATOM 809 N N . ALA A 1 101 ? 13.026 2.406 1.475 1.00 94.62 101 ALA A N 1
ATOM 810 C CA . ALA A 1 101 ? 12.456 1.065 1.386 1.00 94.62 101 ALA A CA 1
ATOM 811 C C . ALA A 1 101 ? 11.964 0.623 2.772 1.00 94.62 101 ALA A C 1
ATOM 813 O O . ALA A 1 101 ? 12.694 0.054 3.584 1.00 94.62 101 ALA A O 1
ATOM 814 N N . THR A 1 102 ? 10.714 0.970 3.067 1.00 95.62 102 THR A N 1
ATOM 815 C CA . THR A 1 102 ? 10.032 0.674 4.330 1.00 95.62 102 THR A CA 1
ATOM 816 C C .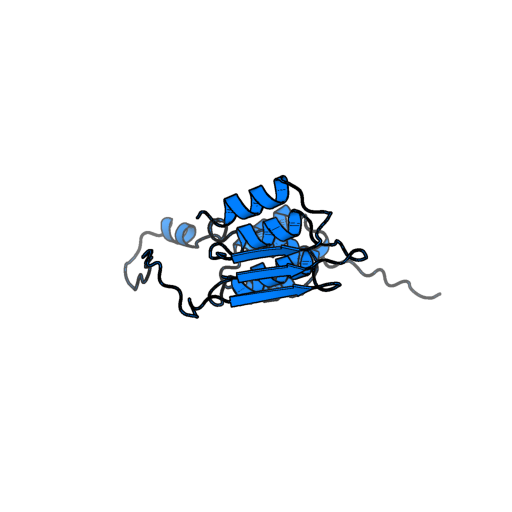 THR A 1 102 ? 8.582 0.305 4.052 1.00 95.62 102 THR A C 1
ATOM 818 O O . THR A 1 102 ? 8.009 0.789 3.073 1.00 95.62 102 THR A O 1
ATOM 821 N N . ASP A 1 103 ? 7.959 -0.456 4.951 1.00 96.62 103 ASP A N 1
ATOM 822 C CA . ASP A 1 103 ? 6.519 -0.751 4.881 1.00 96.62 103 ASP A CA 1
ATOM 823 C C . ASP A 1 103 ? 5.661 0.516 4.802 1.00 96.62 103 ASP A C 1
ATOM 825 O O . ASP A 1 103 ? 4.695 0.571 4.047 1.00 96.62 103 ASP A O 1
ATOM 829 N N . GLY A 1 104 ? 6.053 1.579 5.512 1.00 96.56 104 GLY A N 1
ATOM 830 C CA . GLY A 1 104 ? 5.382 2.879 5.423 1.00 96.56 104 GLY A CA 1
ATOM 831 C C . GLY A 1 104 ? 5.499 3.518 4.035 1.00 96.56 104 GLY A C 1
ATOM 832 O O . GLY A 1 104 ? 4.534 4.091 3.538 1.00 96.56 104 GLY A O 1
ATOM 833 N N . GLY A 1 105 ? 6.656 3.389 3.380 1.00 96.31 105 GLY A N 1
ATOM 834 C CA . GLY A 1 105 ? 6.846 3.841 1.999 1.00 96.31 105 GLY A CA 1
ATOM 835 C C . GLY A 1 105 ? 5.959 3.078 1.015 1.00 96.31 105 GLY A C 1
ATOM 836 O O . GLY A 1 105 ? 5.333 3.687 0.148 1.00 96.31 105 GLY A O 1
ATOM 837 N N . LEU A 1 106 ? 5.848 1.760 1.187 1.00 97.25 106 LEU A N 1
ATOM 838 C CA . LEU A 1 106 ? 4.969 0.914 0.377 1.00 97.25 106 LEU A CA 1
ATOM 839 C C . LEU A 1 106 ? 3.488 1.232 0.610 1.00 97.25 106 LEU A C 1
ATOM 841 O O . LEU A 1 106 ? 2.745 1.421 -0.350 1.00 97.25 106 LEU A O 1
ATOM 845 N N . ALA A 1 107 ? 3.077 1.409 1.866 1.00 97.31 107 ALA A N 1
ATOM 846 C CA . ALA A 1 107 ? 1.730 1.848 2.217 1.00 97.31 107 ALA A CA 1
ATOM 847 C C . ALA A 1 107 ? 1.385 3.210 1.589 1.00 97.31 107 ALA A C 1
ATOM 849 O O . ALA A 1 107 ? 0.289 3.394 1.062 1.00 97.31 107 ALA A O 1
ATOM 850 N N . ALA A 1 108 ? 2.328 4.157 1.591 1.00 96.69 108 ALA A N 1
ATOM 851 C CA . ALA A 1 108 ? 2.128 5.466 0.975 1.00 96.69 108 ALA A CA 1
ATOM 852 C C . ALA A 1 108 ? 1.971 5.368 -0.550 1.00 96.69 108 ALA A C 1
ATOM 854 O O . ALA A 1 108 ? 1.133 6.063 -1.127 1.00 96.69 108 ALA A O 1
ATOM 855 N N . ILE A 1 109 ? 2.730 4.485 -1.208 1.00 96.50 109 ILE A N 1
ATOM 856 C CA . ILE A 1 109 ? 2.558 4.197 -2.638 1.00 96.50 109 ILE A CA 1
ATOM 857 C C . ILE A 1 109 ? 1.173 3.599 -2.905 1.00 96.50 109 ILE A C 1
ATOM 859 O O . ILE A 1 109 ? 0.490 4.069 -3.816 1.00 96.50 109 ILE A O 1
ATOM 863 N N . ALA A 1 110 ? 0.745 2.616 -2.108 1.00 95.00 110 ALA A N 1
ATOM 864 C CA . ALA A 1 110 ? -0.558 1.969 -2.249 1.00 95.00 110 ALA A CA 1
ATOM 865 C C . ALA A 1 110 ? -1.706 2.989 -2.185 1.00 95.00 110 ALA A C 1
ATOM 867 O O . ALA A 1 110 ? -2.510 3.095 -3.110 1.00 95.00 110 ALA A O 1
ATOM 868 N N . VAL A 1 111 ? -1.731 3.829 -1.145 1.00 94.44 111 VAL A N 1
ATOM 869 C CA . VAL A 1 111 ? -2.768 4.862 -0.987 1.00 94.44 111 VAL A CA 1
ATOM 870 C C . VAL A 1 111 ? -2.670 5.936 -2.075 1.00 94.44 111 VAL A C 1
ATOM 872 O O . VAL A 1 111 ? -3.682 6.342 -2.648 1.00 94.44 111 VAL A O 1
ATOM 875 N N . GLY A 1 112 ? -1.455 6.397 -2.383 1.00 92.19 112 GLY A N 1
ATOM 876 C CA . GLY A 1 112 ? -1.233 7.522 -3.290 1.00 92.19 112 GLY A CA 1
ATOM 877 C C . GLY A 1 112 ? -1.499 7.214 -4.765 1.00 92.19 112 GLY A C 1
ATOM 878 O O . GLY A 1 112 ? -1.730 8.139 -5.546 1.00 92.19 112 GLY A O 1
ATOM 879 N N . THR A 1 113 ? -1.466 5.940 -5.163 1.00 91.25 113 THR A N 1
ATOM 880 C CA . THR A 1 113 ? -1.666 5.523 -6.562 1.00 91.25 113 THR A CA 1
ATOM 881 C C . THR A 1 113 ? -3.076 5.007 -6.846 1.00 91.25 113 THR A C 1
ATOM 883 O O . THR A 1 113 ? -3.543 5.175 -7.973 1.00 91.25 113 THR A O 1
ATOM 886 N N . ALA A 1 114 ? -3.798 4.502 -5.837 1.00 85.00 114 ALA A N 1
ATOM 887 C CA . ALA A 1 114 ? -5.115 3.867 -5.980 1.00 85.00 114 ALA A CA 1
ATOM 888 C C . ALA A 1 114 ? -6.184 4.709 -6.713 1.00 85.00 114 ALA A C 1
ATOM 890 O O . ALA A 1 114 ? -7.108 4.159 -7.302 1.00 85.00 114 ALA A O 1
ATOM 891 N N . SER A 1 115 ? -6.072 6.042 -6.696 1.00 82.50 115 SER A N 1
ATOM 892 C CA . SER A 1 115 ? -7.028 6.969 -7.338 1.00 82.50 115 SER A CA 1
ATOM 893 C C . SER A 1 115 ? -6.450 7.789 -8.492 1.00 82.50 115 SER A C 1
ATOM 895 O O . SER A 1 115 ? -7.124 8.672 -9.015 1.00 82.50 115 SER A O 1
ATOM 897 N N . ARG A 1 116 ? -5.192 7.540 -8.870 1.00 84.94 116 ARG A N 1
ATOM 898 C CA . ARG A 1 116 ? -4.442 8.370 -9.827 1.00 84.94 116 ARG A CA 1
ATOM 899 C C . ARG A 1 116 ? -3.956 7.586 -11.049 1.00 84.94 116 ARG A C 1
ATOM 901 O O . ARG A 1 116 ? -2.958 7.958 -11.644 1.00 84.94 116 ARG A O 1
ATOM 908 N N . GLY A 1 117 ? -4.634 6.497 -11.393 1.00 85.62 117 GLY A N 1
ATOM 909 C CA . GLY A 1 117 ? -4.252 5.622 -12.506 1.00 85.62 117 GLY A CA 1
ATOM 910 C C . GLY A 1 117 ? -3.574 4.321 -12.079 1.00 85.62 117 GLY A C 1
ATOM 911 O O . GLY A 1 117 ? -3.433 3.439 -12.903 1.00 85.62 117 GLY A O 1
ATOM 912 N N . GLY A 1 118 ? -3.235 4.139 -10.797 1.00 90.94 118 GLY A N 1
ATOM 913 C CA . GLY A 1 118 ? -2.665 2.887 -10.286 1.00 90.94 118 GLY A CA 1
ATOM 914 C C . GLY A 1 118 ? -1.151 2.758 -10.478 1.00 90.94 118 GLY A C 1
ATOM 915 O O . GLY A 1 118 ? -0.473 3.669 -10.953 1.00 90.94 118 GLY A O 1
ATOM 916 N N . LEU A 1 119 ? -0.601 1.624 -10.048 1.00 94.19 119 LEU A N 1
ATOM 917 C CA . LEU A 1 119 ? 0.830 1.322 -10.068 1.00 94.19 119 LEU A CA 1
ATOM 918 C C . LEU A 1 119 ? 1.072 0.113 -10.970 1.00 94.19 119 LEU A C 1
ATOM 920 O O . LEU A 1 119 ? 0.542 -0.951 -10.685 1.00 94.19 119 LEU A O 1
ATOM 924 N N . GLY A 1 120 ? 1.876 0.284 -12.018 1.00 94.12 120 GLY A N 1
ATOM 925 C CA . GLY A 1 120 ? 2.181 -0.764 -12.996 1.00 94.12 120 GLY A CA 1
ATOM 926 C C . GLY A 1 120 ? 3.549 -1.398 -12.768 1.00 94.12 120 GLY A C 1
ATOM 927 O O . GLY A 1 120 ? 3.728 -2.594 -12.999 1.00 94.12 120 GLY A O 1
ATOM 928 N N . LYS A 1 121 ? 4.516 -0.620 -12.262 1.00 95.50 121 LYS A N 1
ATOM 929 C CA . LYS A 1 121 ? 5.890 -1.084 -12.019 1.00 95.50 121 LYS A CA 1
ATOM 930 C C . LYS A 1 121 ? 6.395 -0.628 -10.650 1.00 95.50 121 LYS A C 1
ATOM 932 O O . LYS A 1 121 ? 6.312 0.558 -10.313 1.00 95.50 121 LYS A O 1
ATOM 937 N N . LEU A 1 122 ? 6.959 -1.552 -9.877 1.00 97.25 122 LEU A N 1
ATOM 938 C CA . LEU A 1 122 ? 7.538 -1.289 -8.563 1.00 97.25 122 LEU A CA 1
ATOM 939 C C . LEU A 1 122 ? 8.927 -1.915 -8.443 1.00 97.25 122 LEU A C 1
ATOM 941 O O . LEU A 1 122 ? 9.104 -3.123 -8.587 1.00 97.25 122 LEU A O 1
ATOM 945 N N . PHE A 1 123 ? 9.904 -1.079 -8.116 1.00 97.25 123 PHE A N 1
ATOM 946 C CA . PHE A 1 123 ? 11.274 -1.489 -7.836 1.00 97.25 123 PHE A CA 1
ATOM 947 C C . PHE A 1 123 ? 11.571 -1.234 -6.359 1.00 97.25 123 PHE A C 1
ATOM 949 O O . PHE A 1 123 ? 11.326 -0.138 -5.850 1.00 97.25 123 PHE A O 1
ATOM 956 N N . ILE A 1 124 ? 12.065 -2.251 -5.657 1.00 96.44 124 ILE A N 1
ATOM 957 C CA . ILE A 1 124 ? 12.419 -2.160 -4.243 1.00 96.44 124 ILE A CA 1
ATOM 958 C C . ILE A 1 124 ? 13.841 -2.668 -4.069 1.00 96.44 124 ILE A C 1
ATOM 960 O O . ILE A 1 124 ? 14.132 -3.841 -4.305 1.00 96.44 124 ILE A O 1
ATOM 964 N N . ARG A 1 125 ? 14.719 -1.784 -3.599 1.00 95.00 125 ARG A N 1
ATOM 965 C CA . ARG A 1 125 ? 16.107 -2.108 -3.287 1.00 95.00 125 ARG A CA 1
ATOM 966 C C . ARG A 1 125 ? 16.390 -1.847 -1.813 1.00 95.00 125 ARG A C 1
ATOM 968 O O . ARG A 1 125 ? 16.541 -0.702 -1.384 1.00 95.00 125 ARG A O 1
ATOM 975 N N . GLY A 1 126 ? 16.479 -2.914 -1.032 1.00 90.31 126 GLY A N 1
ATOM 976 C CA . GLY A 1 126 ? 16.936 -2.832 0.349 1.00 90.31 126 GLY A CA 1
ATOM 977 C C . GLY A 1 126 ? 18.430 -2.542 0.458 1.00 90.31 126 GLY A C 1
ATOM 978 O O . GLY A 1 126 ? 19.160 -2.400 -0.530 1.00 90.31 126 GLY A O 1
ATOM 979 N N . SER A 1 127 ? 18.906 -2.459 1.693 1.00 88.19 127 SER A N 1
ATOM 980 C CA . SER A 1 127 ? 20.331 -2.373 1.999 1.00 88.19 127 SER A CA 1
ATOM 981 C C . SER A 1 127 ? 20.661 -3.281 3.174 1.00 88.19 127 SER A C 1
ATOM 983 O O . SER A 1 127 ? 19.828 -3.496 4.045 1.00 88.19 127 SER A O 1
ATOM 985 N N . ASN A 1 128 ? 21.912 -3.734 3.271 1.00 83.12 128 ASN A N 1
ATOM 986 C CA . ASN A 1 128 ? 22.350 -4.632 4.352 1.00 83.12 128 ASN A CA 1
ATOM 987 C C . ASN A 1 128 ? 22.099 -4.045 5.755 1.00 83.12 128 ASN A C 1
ATOM 989 O O . ASN A 1 128 ? 21.940 -4.772 6.726 1.00 83.12 128 ASN A O 1
ATOM 993 N N . SER A 1 129 ? 22.056 -2.716 5.852 1.00 85.88 129 SER A N 1
ATOM 994 C CA . SER A 1 129 ? 21.798 -1.948 7.071 1.00 85.88 129 SER A CA 1
ATOM 995 C C . SER A 1 129 ? 20.330 -1.549 7.281 1.00 85.88 129 SER A C 1
ATOM 997 O O . SER A 1 129 ? 20.002 -0.982 8.324 1.00 85.88 129 SER A O 1
ATOM 999 N N . TRP A 1 130 ? 19.445 -1.772 6.303 1.00 78.38 130 TRP A N 1
ATOM 1000 C CA . TRP A 1 130 ? 18.062 -1.294 6.339 1.00 78.38 130 TRP A CA 1
ATOM 1001 C C . TRP A 1 130 ? 17.114 -2.240 5.589 1.00 78.38 130 TRP A C 1
ATOM 1003 O O . TRP A 1 130 ? 16.786 -2.037 4.423 1.00 78.38 130 TRP A O 1
ATOM 1013 N N . ASN A 1 131 ? 16.637 -3.256 6.309 1.00 83.19 131 ASN A N 1
ATOM 1014 C CA . ASN A 1 131 ? 15.661 -4.241 5.837 1.00 83.19 131 ASN A CA 1
ATOM 1015 C C . ASN A 1 131 ? 14.316 -4.002 6.530 1.00 83.19 131 ASN A C 1
ATOM 1017 O O . ASN A 1 131 ? 13.918 -4.732 7.430 1.00 83.19 131 ASN A O 1
ATOM 1021 N N . ARG A 1 132 ? 13.654 -2.895 6.182 1.00 94.25 132 ARG A N 1
ATOM 1022 C CA . ARG A 1 132 ? 12.379 -2.477 6.801 1.00 94.25 132 ARG A CA 1
ATOM 1023 C C . ARG A 1 132 ? 11.158 -2.714 5.916 1.00 94.25 132 ARG A C 1
ATOM 1025 O O . ARG A 1 132 ? 10.095 -2.158 6.188 1.00 94.25 132 ARG A O 1
ATOM 1032 N N . VAL A 1 133 ? 11.339 -3.472 4.843 1.00 95.56 133 VAL A N 1
ATOM 1033 C CA . VAL A 1 133 ? 10.244 -3.996 4.031 1.00 95.56 133 VAL A CA 1
ATOM 1034 C C . VAL A 1 133 ? 9.970 -5.411 4.514 1.00 95.56 133 VAL A C 1
ATOM 1036 O O . VAL A 1 133 ? 10.870 -6.249 4.511 1.00 95.56 133 VAL A O 1
ATOM 1039 N N . THR A 1 134 ? 8.742 -5.641 4.953 1.00 95.12 134 THR A N 1
ATOM 1040 C CA . THR A 1 134 ? 8.231 -6.913 5.455 1.00 95.12 134 THR A CA 1
ATOM 1041 C C . THR A 1 134 ? 7.010 -7.343 4.640 1.00 95.12 134 THR A C 1
ATOM 1043 O O . THR A 1 134 ? 6.574 -6.655 3.709 1.00 95.12 134 THR A O 1
ATOM 1046 N N . THR A 1 135 ? 6.428 -8.486 5.001 1.00 95.56 135 THR A N 1
ATOM 1047 C CA . THR A 1 135 ? 5.167 -8.972 4.430 1.00 95.56 135 THR A CA 1
ATOM 1048 C C . THR A 1 135 ? 4.037 -7.946 4.555 1.00 95.56 135 THR A C 1
ATOM 1050 O O . THR A 1 135 ? 3.208 -7.844 3.654 1.00 95.56 135 THR A O 1
ATOM 1053 N N . VAL A 1 136 ? 4.041 -7.104 5.597 1.00 95.00 136 VAL A N 1
ATOM 1054 C CA . VAL A 1 136 ? 3.039 -6.044 5.801 1.00 95.00 136 VAL A CA 1
ATOM 1055 C C . VAL A 1 136 ? 3.074 -5.006 4.676 1.00 95.00 136 VAL A C 1
ATOM 1057 O O . VAL A 1 136 ? 2.025 -4.609 4.164 1.00 95.00 136 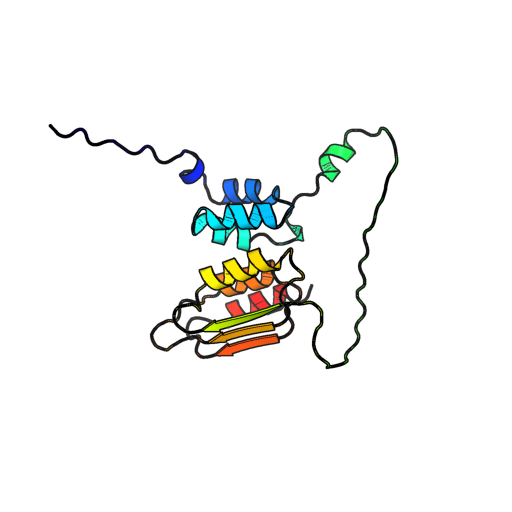VAL A O 1
ATOM 1060 N N . GLY A 1 137 ? 4.266 -4.566 4.264 1.00 96.00 137 GLY A N 1
ATOM 1061 C CA . GLY A 1 137 ? 4.417 -3.609 3.171 1.00 96.00 137 GLY A CA 1
ATOM 1062 C C . GLY A 1 137 ? 4.014 -4.196 1.821 1.00 96.00 137 GLY A C 1
ATOM 1063 O O . GLY A 1 137 ? 3.348 -3.524 1.033 1.00 96.00 137 GLY A O 1
ATOM 1064 N N . LEU A 1 138 ? 4.367 -5.460 1.571 1.00 95.94 138 LEU A N 1
ATOM 1065 C CA . LEU A 1 138 ? 3.962 -6.170 0.356 1.00 95.94 138 LEU A CA 1
ATOM 1066 C C . LEU A 1 138 ? 2.442 -6.373 0.292 1.00 95.94 138 LEU A C 1
ATOM 1068 O O . LEU A 1 138 ? 1.827 -6.069 -0.730 1.00 95.94 138 LEU A O 1
ATOM 1072 N N . ARG A 1 139 ? 1.813 -6.762 1.404 1.00 95.38 139 ARG A N 1
ATOM 1073 C CA . ARG A 1 139 ? 0.354 -6.855 1.525 1.00 95.38 139 ARG A CA 1
ATOM 1074 C C . ARG A 1 139 ? -0.330 -5.52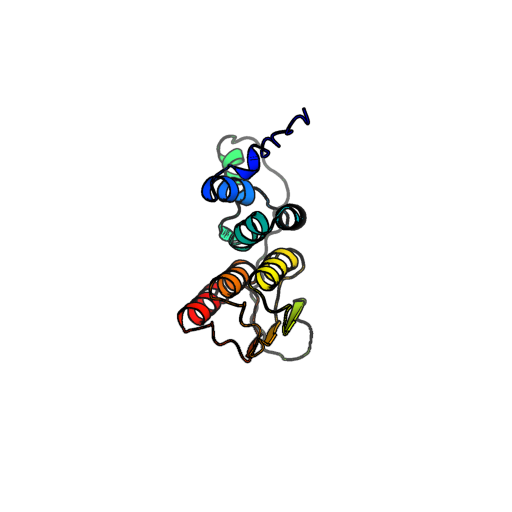6 1.196 1.00 95.38 139 ARG A C 1
ATOM 1076 O O . ARG A 1 139 ? -1.304 -5.518 0.446 1.00 95.38 139 ARG A O 1
ATOM 1083 N N . ALA A 1 140 ? 0.194 -4.396 1.675 1.00 95.81 140 ALA A N 1
ATOM 1084 C CA . ALA A 1 140 ? -0.357 -3.080 1.343 1.00 95.81 140 ALA A CA 1
ATOM 1085 C C . ALA A 1 140 ? -0.331 -2.794 -0.172 1.00 95.81 140 ALA A C 1
ATOM 1087 O O . ALA A 1 140 ? -1.309 -2.287 -0.721 1.00 95.81 140 ALA A O 1
ATOM 1088 N N . ILE A 1 141 ? 0.755 -3.156 -0.867 1.00 96.00 141 ILE A N 1
ATOM 1089 C CA . ILE A 1 141 ? 0.828 -3.046 -2.332 1.00 96.00 141 ILE A CA 1
ATOM 1090 C C . ILE A 1 141 ? -0.189 -3.972 -2.994 1.00 96.00 141 ILE A C 1
ATOM 1092 O O . ILE A 1 141 ? -0.947 -3.507 -3.838 1.00 96.00 141 ILE A O 1
ATOM 1096 N N . SER A 1 142 ? -0.255 -5.238 -2.582 1.00 94.12 142 SER A N 1
ATOM 1097 C CA . SER A 1 142 ? -1.178 -6.223 -3.160 1.00 94.12 142 SER A CA 1
ATOM 1098 C C . SER A 1 142 ? -2.642 -5.756 -3.106 1.00 94.12 142 SER A C 1
ATOM 1100 O O . SER A 1 142 ? -3.384 -5.909 -4.068 1.00 94.12 142 SER A O 1
ATOM 1102 N N . ARG A 1 143 ? -3.046 -5.094 -2.011 1.00 92.06 143 ARG A N 1
ATOM 1103 C CA . ARG A 1 143 ? -4.421 -4.612 -1.802 1.00 92.06 143 ARG A CA 1
ATOM 1104 C C . ARG A 1 143 ? -4.711 -3.266 -2.460 1.00 92.06 143 ARG A C 1
ATOM 1106 O O . ARG A 1 143 ? -5.856 -2.992 -2.817 1.00 92.06 143 ARG A O 1
ATOM 1113 N N . GLY A 1 144 ? -3.705 -2.400 -2.581 1.00 90.69 144 GLY A N 1
ATOM 1114 C CA . GLY A 1 144 ? -3.868 -1.051 -3.131 1.00 90.69 144 GLY A CA 1
ATOM 1115 C C . GLY A 1 144 ? -3.570 -0.927 -4.626 1.00 90.69 144 GLY A C 1
ATOM 1116 O O . GLY A 1 144 ? -4.045 0.013 -5.264 1.00 90.69 144 GLY A O 1
ATOM 1117 N N . CYS A 1 145 ? -2.798 -1.859 -5.185 1.00 92.88 145 CYS A N 1
ATOM 1118 C CA . CYS A 1 145 ? -2.221 -1.772 -6.525 1.00 92.88 145 CYS A CA 1
ATOM 1119 C C . CYS A 1 145 ? -2.508 -3.036 -7.360 1.00 92.88 145 CYS A C 1
ATOM 1121 O O . CYS A 1 145 ? -1.564 -3.728 -7.745 1.00 92.88 145 CYS A O 1
ATOM 1123 N N . PRO A 1 146 ? -3.776 -3.327 -7.702 1.00 89.94 146 PRO A N 1
ATOM 1124 C CA . PRO A 1 146 ? -4.134 -4.531 -8.464 1.00 89.94 146 PRO A CA 1
ATOM 1125 C C . PRO A 1 146 ? -3.559 -4.546 -9.889 1.00 89.94 146 PRO A C 1
ATOM 1127 O O . PRO A 1 146 ? -3.466 -5.588 -10.514 1.00 89.94 146 PRO A O 1
ATOM 1130 N N . SER A 1 147 ? -3.148 -3.392 -10.421 1.00 91.12 147 SER A N 1
ATOM 1131 C CA . SER A 1 147 ? -2.596 -3.274 -11.777 1.00 91.12 147 SER A CA 1
ATOM 1132 C C . SER A 1 147 ? -1.076 -3.448 -11.858 1.00 91.12 147 SER A C 1
ATOM 1134 O O . SER A 1 147 ? -0.487 -3.134 -12.891 1.00 91.12 147 SER A O 1
ATOM 1136 N N . LEU A 1 148 ? -0.427 -3.897 -10.780 1.00 93.44 148 LEU A N 1
ATOM 1137 C CA . LEU A 1 148 ? 1.019 -4.097 -10.754 1.00 93.44 148 LEU A CA 1
ATOM 1138 C C . LEU A 1 148 ? 1.410 -5.267 -11.666 1.00 93.44 148 LEU A C 1
ATOM 1140 O O . LEU A 1 148 ? 1.000 -6.398 -11.438 1.00 93.44 148 LEU A O 1
ATOM 1144 N N . ARG A 1 149 ? 2.248 -4.995 -12.669 1.00 92.06 149 ARG A N 1
ATOM 1145 C CA . ARG A 1 149 ? 2.721 -5.986 -13.653 1.00 92.06 149 ARG A CA 1
ATOM 1146 C C . ARG A 1 149 ? 4.189 -6.338 -13.486 1.00 92.06 149 ARG A C 1
ATOM 1148 O O . ARG A 1 149 ? 4.598 -7.454 -13.779 1.00 92.06 149 ARG A O 1
ATOM 1155 N N . VAL A 1 150 ? 4.992 -5.373 -13.041 1.00 94.06 150 VAL A N 1
ATOM 1156 C CA . VAL A 1 150 ? 6.438 -5.542 -12.875 1.00 94.06 150 VAL A CA 1
ATOM 1157 C C . VAL A 1 150 ? 6.806 -5.296 -11.422 1.00 94.06 150 VAL A C 1
ATOM 1159 O O . VAL A 1 150 ? 6.624 -4.190 -10.911 1.00 94.06 150 VAL A O 1
ATOM 1162 N N . LEU A 1 151 ? 7.370 -6.312 -10.772 1.00 95.88 151 LEU A N 1
ATOM 1163 C CA . LEU A 1 151 ? 7.925 -6.215 -9.428 1.00 95.88 151 LEU A CA 1
ATOM 1164 C C . LEU A 1 151 ? 9.383 -6.673 -9.437 1.00 95.88 151 LEU A C 1
ATOM 1166 O O . LEU A 1 151 ? 9.699 -7.759 -9.913 1.00 95.88 151 LEU A O 1
ATOM 1170 N N . SER A 1 152 ? 10.265 -5.852 -8.876 1.00 96.19 152 SER A N 1
ATOM 1171 C CA . SER A 1 152 ? 11.681 -6.173 -8.704 1.00 96.19 152 SER A CA 1
ATOM 1172 C C . SER A 1 152 ? 12.077 -5.989 -7.244 1.00 96.19 152 SER A C 1
ATOM 1174 O O . SER A 1 152 ? 11.928 -4.896 -6.695 1.00 96.19 152 SER A O 1
ATOM 1176 N N . LEU A 1 153 ? 12.567 -7.060 -6.616 1.00 94.94 153 LEU A N 1
ATOM 1177 C CA . LEU A 1 153 ? 12.927 -7.114 -5.197 1.00 94.94 153 LEU A CA 1
ATOM 1178 C C . LEU A 1 153 ? 14.411 -7.438 -5.047 1.00 94.94 153 LEU A C 1
ATOM 1180 O O . LEU A 1 153 ? 14.861 -8.503 -5.458 1.00 94.94 153 LEU A O 1
ATOM 1184 N N . TRP A 1 154 ? 15.186 -6.503 -4.506 1.00 94.06 154 TRP A N 1
ATOM 1185 C CA . TRP A 1 154 ? 16.638 -6.630 -4.405 1.00 94.06 154 TRP A CA 1
ATOM 1186 C C . TRP A 1 154 ? 17.072 -6.410 -2.964 1.00 94.06 154 TRP A C 1
ATOM 1188 O O . TRP A 1 154 ? 16.757 -5.381 -2.371 1.00 94.06 154 TRP A O 1
ATOM 1198 N N . ASN A 1 155 ? 17.855 -7.348 -2.430 1.00 92.00 155 ASN A N 1
ATOM 1199 C CA . ASN A 1 155 ? 18.459 -7.247 -1.102 1.00 92.00 155 ASN A CA 1
ATOM 1200 C C . ASN A 1 155 ? 17.437 -7.005 0.030 1.00 92.00 155 ASN A C 1
ATOM 1202 O O . ASN A 1 155 ? 17.573 -6.066 0.810 1.00 92.00 155 ASN A O 1
ATOM 1206 N N . LEU A 1 156 ? 16.388 -7.833 0.083 1.00 91.69 156 LEU A N 1
ATOM 1207 C CA . LEU A 1 156 ? 15.326 -7.776 1.091 1.00 91.69 156 LEU A CA 1
ATOM 1208 C C . LEU A 1 156 ? 15.315 -9.064 1.919 1.00 91.69 156 LEU A C 1
ATOM 1210 O O . LEU A 1 156 ? 14.553 -9.980 1.634 1.00 91.69 156 LEU A O 1
ATOM 1214 N N . SER A 1 157 ? 16.154 -9.145 2.952 1.00 90.38 157 SER A N 1
ATOM 1215 C CA . SER A 1 157 ? 16.292 -10.382 3.742 1.00 90.38 157 SER A CA 1
ATOM 1216 C C . SER A 1 157 ? 15.092 -10.710 4.638 1.00 90.38 157 SER A C 1
ATOM 1218 O O . SER A 1 157 ? 15.000 -11.820 5.149 1.00 90.38 157 SER A O 1
ATOM 1220 N N . SER A 1 158 ? 14.181 -9.757 4.850 1.00 91.56 158 SER A N 1
ATOM 1221 C CA . SER A 1 158 ? 12.982 -9.928 5.685 1.00 91.56 158 SER A CA 1
ATOM 1222 C C . SER A 1 158 ? 11.752 -10.410 4.908 1.00 91.56 158 SER A C 1
ATOM 1224 O O . SER A 1 158 ? 10.686 -10.558 5.502 1.00 91.56 158 SER A O 1
ATOM 1226 N N . ILE A 1 159 ? 11.875 -10.632 3.595 1.00 93.06 159 ILE A N 1
ATOM 1227 C CA . ILE A 1 159 ? 10.800 -11.155 2.748 1.00 93.06 159 ILE A CA 1
ATOM 1228 C C . ILE A 1 159 ? 11.036 -12.642 2.500 1.00 93.06 159 ILE A C 1
ATOM 1230 O O . ILE A 1 159 ? 12.059 -13.021 1.938 1.00 93.06 159 ILE A O 1
ATOM 1234 N N . GLY A 1 160 ? 10.069 -13.461 2.910 1.00 91.12 160 GLY A N 1
ATOM 1235 C CA . GLY A 1 160 ? 9.982 -14.880 2.566 1.00 91.12 160 GLY A CA 1
ATOM 1236 C C . GLY A 1 160 ? 8.774 -15.177 1.677 1.00 91.12 160 GLY A C 1
ATOM 1237 O O . GLY A 1 160 ? 8.100 -14.259 1.200 1.00 91.12 160 GLY A O 1
ATOM 1238 N N . ASP A 1 161 ? 8.476 -16.463 1.508 1.00 94.81 161 ASP A N 1
ATOM 1239 C CA . ASP A 1 161 ? 7.434 -16.962 0.601 1.00 94.81 161 ASP A CA 1
ATOM 1240 C C . ASP A 1 161 ? 6.048 -16.383 0.898 1.00 94.81 161 ASP A C 1
ATOM 1242 O O . ASP A 1 161 ? 5.331 -16.014 -0.026 1.00 94.81 161 ASP A O 1
ATOM 1246 N N . GLU A 1 162 ? 5.702 -16.197 2.177 1.00 94.06 162 GLU A N 1
ATOM 1247 C CA . GLU A 1 162 ? 4.441 -15.562 2.586 1.00 94.06 162 GLU A CA 1
ATOM 1248 C C . GLU A 1 162 ? 4.258 -14.189 1.919 1.00 94.06 162 GLU A C 1
ATOM 1250 O O . GLU A 1 162 ? 3.196 -13.884 1.383 1.00 94.06 162 GLU A O 1
ATOM 1255 N N . GLY A 1 163 ? 5.315 -13.372 1.883 1.00 93.12 163 GLY A N 1
ATOM 1256 C CA . GLY A 1 163 ? 5.264 -12.049 1.264 1.00 93.12 163 GLY A CA 1
ATOM 1257 C C . GLY A 1 163 ? 5.094 -12.103 -0.251 1.00 93.12 163 GLY A C 1
ATOM 1258 O O . GLY A 1 163 ? 4.421 -11.246 -0.824 1.00 93.12 163 GLY A O 1
ATOM 1259 N N . LEU A 1 164 ? 5.679 -13.111 -0.900 1.00 94.19 164 LEU A N 1
ATOM 1260 C CA . LEU A 1 164 ? 5.529 -13.328 -2.338 1.00 94.19 164 LEU A CA 1
ATOM 1261 C C . LEU A 1 164 ? 4.122 -13.836 -2.678 1.00 94.19 164 LEU A C 1
ATOM 1263 O O . LEU A 1 164 ? 3.524 -13.354 -3.639 1.00 94.19 164 LEU A O 1
ATOM 1267 N N . CYS A 1 165 ? 3.565 -14.736 -1.863 1.00 93.56 165 CYS A N 1
ATOM 1268 C CA . CYS A 1 165 ? 2.187 -15.203 -1.990 1.00 93.56 165 CYS A CA 1
ATOM 1269 C C . CYS A 1 165 ? 1.177 -14.060 -1.828 1.00 93.56 165 CYS A C 1
ATOM 1271 O O . CYS A 1 165 ? 0.235 -13.970 -2.609 1.00 93.56 165 CYS A O 1
ATOM 1273 N N . GLU A 1 166 ? 1.380 -13.160 -0.860 1.00 91.25 166 GLU A N 1
ATOM 1274 C CA . GLU A 1 166 ? 0.527 -11.975 -0.677 1.00 91.25 166 GLU A CA 1
ATOM 1275 C C . GLU A 1 166 ? 0.487 -11.104 -1.937 1.00 91.25 166 GLU A C 1
ATOM 1277 O O . GLU A 1 166 ? -0.593 -10.735 -2.399 1.00 91.25 166 GLU A O 1
ATOM 1282 N N . ILE A 1 167 ? 1.650 -10.816 -2.534 1.00 92.81 167 ILE A N 1
ATOM 1283 C CA . ILE A 1 167 ? 1.709 -10.077 -3.801 1.00 92.81 167 ILE A CA 1
ATOM 1284 C C . ILE A 1 167 ? 0.974 -10.833 -4.899 1.00 92.81 167 ILE A C 1
ATOM 1286 O O . ILE A 1 167 ? 0.128 -10.235 -5.559 1.00 92.81 167 ILE A O 1
ATOM 1290 N N . ALA A 1 168 ? 1.280 -12.120 -5.083 1.00 90.94 168 ALA A N 1
ATOM 1291 C CA . ALA A 1 168 ? 0.691 -12.930 -6.140 1.00 90.94 168 ALA A CA 1
ATOM 1292 C C . ALA A 1 168 ? -0.842 -12.931 -6.058 1.00 90.94 168 ALA A C 1
ATOM 1294 O O . ALA A 1 168 ? -1.499 -12.682 -7.060 1.00 90.94 168 ALA A O 1
ATOM 1295 N N . ASN A 1 169 ? -1.404 -13.104 -4.861 1.00 87.44 169 ASN A N 1
ATOM 1296 C CA . ASN A 1 169 ? -2.851 -13.145 -4.654 1.00 87.44 169 ASN A CA 1
ATOM 1297 C C . ASN A 1 169 ? -3.551 -11.804 -4.928 1.00 87.44 169 ASN A C 1
ATOM 1299 O O . ASN A 1 169 ? -4.712 -11.792 -5.330 1.00 87.44 169 ASN A O 1
ATOM 1303 N N . GLY A 1 170 ? -2.886 -10.671 -4.676 1.00 81.12 170 GLY A N 1
ATOM 1304 C CA . GLY A 1 170 ? -3.500 -9.350 -4.855 1.00 81.12 170 GLY A CA 1
ATOM 1305 C C . GLY A 1 170 ? -3.424 -8.792 -6.277 1.00 81.12 170 GLY A C 1
ATOM 1306 O O . GLY A 1 170 ? -4.236 -7.939 -6.629 1.00 81.12 170 GLY A O 1
ATOM 1307 N N . VAL A 1 171 ? -2.477 -9.259 -7.099 1.00 74.94 171 VAL A N 1
ATOM 1308 C CA . VAL A 1 171 ? -2.297 -8.780 -8.486 1.00 74.94 171 VAL A CA 1
ATOM 1309 C C . VAL A 1 171 ? -3.019 -9.634 -9.534 1.00 74.94 171 VAL A C 1
ATOM 1311 O O . VAL A 1 171 ? -3.093 -9.241 -10.692 1.00 74.94 171 VAL A O 1
ATOM 1314 N N . THR A 1 172 ? -3.567 -10.791 -9.157 1.00 61.75 172 THR A N 1
ATOM 1315 C CA . THR A 1 172 ? -4.286 -11.713 -10.060 1.00 61.75 172 THR A CA 1
ATOM 1316 C C . THR A 1 172 ? -5.791 -11.422 -10.195 1.00 61.75 172 THR A C 1
ATOM 1318 O O . THR A 1 172 ? -6.557 -12.334 -10.498 1.00 61.75 172 THR A O 1
ATOM 1321 N N . GLY A 1 173 ? -6.234 -10.188 -9.928 1.00 49.66 173 GLY A N 1
ATOM 1322 C CA . GLY A 1 173 ? -7.650 -9.785 -9.920 1.00 49.66 173 GLY A CA 1
ATOM 1323 C C . GLY A 1 173 ? -8.088 -8.965 -11.125 1.00 49.66 173 GLY A C 1
ATOM 1324 O O . GLY A 1 173 ? -7.307 -8.089 -11.557 1.00 49.66 173 GLY A O 1
#

Radius of gyration: 19.59 Å; chains: 1; bounding box: 61×41×68 Å

Secondary structure (DSSP, 8-state):
----------GGGGS-HHHHHHHHTT--SHHHHHHHHTT-HHHHHHHHT--GGGSPPTHHHHTT---------------------SS--SPEEEEEEGGG-BHHHHHHHHHHHTTTT-EEEEEEE-BTTB-B--HHHHHHHHHH-TT--EEEEES-TT--HHHHHHHHHHH--

Sequence (173 aa):
SGEKFEQKKPSIEVLPDECLFEIFRWLRGGRERSSCACVSKRWLILVSNICKYEIRDNNIIHALNPKDESTNKKGGIVSEVEHNDVDSDGYFTRNLEGKKATDGGLAAIAVGTASRGGLGKLFIRGSNSWNRVTTVGLRAISRGCPSLRVLSLWNLSSIGDEGLCEIANGVTG

pLDDT: mean 80.66, std 19.63, range [30.14, 97.31]

InterPro domains:
  IPR001810 F-box domain [PF12937] (12-49)
  IPR001810 F-box domain [SM00256] (15-56)
  IPR006553 Leucine-rich repeat, cysteine-containing subtype [SM00367] (145-170)
  IPR032675 Leucine-rich repeat domain superfamily [G3DSA:3.80.10.10] (92-172)
  IPR036047 F-box-like domain superfamily [SSF81383] (7-49)